Protein AF-A0A973ASZ9-F1 (afdb_monomer_lite)

Foldseek 3Di:
DEAELQLLADPDNDPVLVVSLVCLVCCCVVPVVDDYEAEHEDDPDAGDPVSHRPHDYFYDPHHDPRQVCCCVPPVDDDPCVRVPDDDD

Sequence (88 aa):
MAYSLEQCWHRGPGGTATSAIEIAKTMPVARPDVQLIGVAGRHKSKPELSYRPPINVHQLALRGPALYETSLLLGLPNIEWATGKVDL

Structure (mmCIF, N/CA/C/O backbone):
data_AF-A0A973ASZ9-F1
#
_entry.id   AF-A0A973ASZ9-F1
#
loop_
_atom_site.group_PDB
_atom_site.id
_atom_site.type_symbol
_atom_site.label_atom_id
_atom_site.label_alt_id
_atom_site.label_comp_id
_atom_site.label_asym_id
_atom_site.label_entity_id
_atom_site.label_seq_id
_atom_site.pdbx_PDB_ins_code
_atom_site.Cartn_x
_atom_site.Cartn_y
_atom_site.Cartn_z
_atom_site.occupancy
_atom_site.B_iso_or_equiv
_atom_site.auth_seq_id
_atom_site.auth_comp_id
_atom_site.auth_asym_id
_atom_site.auth_atom_id
_atom_site.pdbx_PDB_model_num
ATOM 1 N N . MET A 1 1 ? -9.272 -2.706 6.137 1.00 82.31 1 MET A N 1
ATOM 2 C CA . MET A 1 1 ? -9.188 -2.705 4.658 1.00 82.31 1 MET A CA 1
ATOM 3 C C . MET A 1 1 ? -7.736 -2.694 4.178 1.00 82.31 1 MET A C 1
ATOM 5 O O . MET A 1 1 ? -6.942 -1.867 4.625 1.00 82.31 1 MET A O 1
ATOM 9 N N . ALA A 1 2 ? -7.385 -3.592 3.255 1.00 85.31 2 ALA A N 1
ATOM 10 C CA . ALA A 1 2 ? -6.061 -3.629 2.634 1.00 85.31 2 ALA A CA 1
ATOM 11 C C . ALA A 1 2 ? -6.008 -2.761 1.371 1.00 85.31 2 ALA A C 1
ATOM 13 O O . ALA A 1 2 ? -6.944 -2.758 0.575 1.00 85.31 2 ALA A O 1
ATOM 14 N N . TYR A 1 3 ? -4.902 -2.045 1.175 1.00 88.50 3 TYR A N 1
ATOM 15 C CA . TYR A 1 3 ? -4.749 -1.092 0.081 1.00 88.50 3 TYR A CA 1
ATOM 16 C C . TYR A 1 3 ? -3.428 -1.280 -0.660 1.00 88.50 3 TYR A C 1
ATOM 18 O O . TYR A 1 3 ? -2.347 -1.181 -0.075 1.00 88.50 3 TYR A O 1
ATOM 26 N N . SER A 1 4 ? -3.522 -1.569 -1.960 1.00 89.44 4 SER A N 1
ATOM 27 C CA . SER A 1 4 ? -2.350 -1.832 -2.793 1.00 89.44 4 SER A CA 1
ATOM 28 C C . SER A 1 4 ? -1.585 -0.548 -3.105 1.00 89.44 4 SER A C 1
ATOM 30 O O . SER A 1 4 ? -2.131 0.401 -3.665 1.00 89.44 4 SER A O 1
ATOM 32 N N . LEU A 1 5 ? -0.293 -0.553 -2.783 1.00 90.69 5 LEU A N 1
ATOM 33 C CA . LEU A 1 5 ? 0.659 0.531 -3.035 1.00 90.69 5 LEU A CA 1
ATOM 34 C C . LEU A 1 5 ? 1.806 0.094 -3.961 1.00 90.69 5 LEU A C 1
ATOM 36 O O . LEU A 1 5 ? 2.833 0.767 -4.034 1.00 90.69 5 LEU A O 1
ATOM 40 N N . GLU A 1 6 ? 1.620 -1.003 -4.706 1.00 89.69 6 GLU A N 1
ATOM 41 C CA . GLU A 1 6 ? 2.620 -1.581 -5.623 1.00 89.69 6 GLU A CA 1
ATOM 42 C C . GLU A 1 6 ? 3.189 -0.552 -6.615 1.00 89.69 6 GLU A C 1
ATOM 44 O O . GLU A 1 6 ? 4.386 -0.546 -6.900 1.00 89.69 6 GLU A O 1
ATOM 49 N N . GLN A 1 7 ? 2.350 0.387 -7.067 1.00 88.88 7 GLN A N 1
ATOM 50 C CA . GLN A 1 7 ? 2.712 1.441 -8.022 1.00 88.88 7 GLN A CA 1
ATOM 51 C C . GLN A 1 7 ? 3.877 2.324 -7.544 1.00 88.88 7 GLN A C 1
ATOM 53 O O . GLN A 1 7 ? 4.595 2.887 -8.369 1.00 88.88 7 GLN A O 1
ATOM 58 N N . CYS A 1 8 ? 4.107 2.423 -6.229 1.00 88.31 8 CYS A N 1
ATOM 59 C CA . CYS A 1 8 ? 5.206 3.205 -5.655 1.00 88.31 8 CYS A CA 1
ATOM 60 C C . CYS A 1 8 ? 6.594 2.626 -5.988 1.00 88.31 8 CYS A C 1
ATOM 62 O O . CYS A 1 8 ? 7.592 3.338 -5.904 1.00 88.31 8 CYS A O 1
ATOM 64 N N . TRP A 1 9 ? 6.667 1.347 -6.370 1.00 89.50 9 TRP A N 1
ATOM 65 C CA . TRP A 1 9 ? 7.908 0.644 -6.714 1.00 89.50 9 TRP A CA 1
ATOM 66 C C . TRP A 1 9 ? 8.153 0.507 -8.220 1.00 89.50 9 TRP A C 1
ATOM 68 O O . TRP A 1 9 ? 9.119 -0.134 -8.640 1.00 89.50 9 TRP A O 1
ATOM 78 N N . HIS A 1 10 ? 7.305 1.102 -9.058 1.00 86.56 10 HIS A N 1
ATOM 79 C CA . HIS A 1 10 ? 7.506 1.079 -10.502 1.00 86.56 10 HIS A CA 1
ATOM 80 C C . HIS A 1 10 ? 8.665 1.994 -10.929 1.00 86.56 10 HIS A C 1
ATOM 82 O O . HIS A 1 10 ? 9.001 2.960 -10.257 1.00 86.56 10 HIS A O 1
ATOM 88 N N . ARG A 1 11 ? 9.295 1.698 -12.075 1.00 79.06 11 ARG A N 1
ATOM 89 C CA . ARG A 1 11 ? 10.460 2.453 -12.585 1.00 79.06 11 ARG A CA 1
ATOM 90 C C . ARG A 1 11 ? 10.131 3.903 -12.980 1.00 79.06 11 ARG A C 1
ATOM 92 O O . ARG A 1 11 ? 11.034 4.723 -13.077 1.00 79.06 11 ARG A O 1
ATOM 99 N N . GLY A 1 12 ? 8.856 4.206 -13.203 1.00 79.25 12 GLY A N 1
ATOM 100 C CA . GLY A 1 12 ? 8.333 5.557 -13.382 1.00 79.25 12 GLY A CA 1
ATOM 101 C C . GLY A 1 12 ? 6.993 5.661 -12.663 1.00 79.25 12 GLY A C 1
ATOM 102 O O . GLY A 1 12 ? 5.960 5.489 -13.313 1.00 79.25 12 GLY A O 1
ATOM 103 N N . PRO A 1 13 ? 6.985 5.846 -11.330 1.00 76.56 13 PRO A N 1
ATOM 104 C CA . PRO A 1 13 ? 5.751 6.023 -10.583 1.00 76.56 13 PRO A CA 1
ATOM 105 C C . PRO A 1 13 ? 5.081 7.300 -11.099 1.00 76.56 13 PRO A C 1
ATOM 107 O O . PRO A 1 13 ? 5.658 8.380 -11.042 1.00 76.56 13 PRO A O 1
ATOM 110 N N . GLY A 1 14 ? 3.913 7.155 -11.720 1.00 83.69 14 GLY A N 1
ATOM 111 C CA . GLY A 1 14 ? 3.169 8.268 -12.310 1.00 83.69 14 GLY A CA 1
ATOM 112 C C . GLY A 1 14 ? 2.048 8.756 -11.397 1.00 83.69 14 GLY A C 1
ATOM 113 O O . GLY A 1 14 ? 2.015 8.448 -10.205 1.00 83.69 14 GLY A O 1
ATOM 114 N N . GLY A 1 15 ? 1.064 9.443 -11.984 1.00 87.00 15 GLY A N 1
ATOM 115 C CA . GLY A 1 15 ? -0.087 9.987 -11.252 1.00 87.00 15 GLY A CA 1
ATOM 116 C C . GLY A 1 15 ? -0.811 8.961 -10.373 1.00 87.00 15 GLY A C 1
ATOM 117 O O . GLY A 1 15 ? -1.222 9.294 -9.270 1.00 87.00 15 GLY A O 1
ATOM 118 N N . THR A 1 16 ? -0.872 7.692 -10.785 1.00 87.62 16 THR A N 1
ATOM 119 C CA . THR A 1 16 ? -1.479 6.615 -9.988 1.00 87.62 16 THR A CA 1
ATOM 120 C C . THR A 1 16 ? -0.776 6.395 -8.647 1.00 87.62 16 THR A C 1
ATOM 122 O O . THR A 1 16 ? -1.443 6.174 -7.640 1.00 87.62 16 THR A O 1
ATOM 125 N N . ALA A 1 17 ? 0.559 6.474 -8.607 1.00 88.75 17 ALA A N 1
ATOM 126 C CA . ALA A 1 17 ? 1.308 6.340 -7.3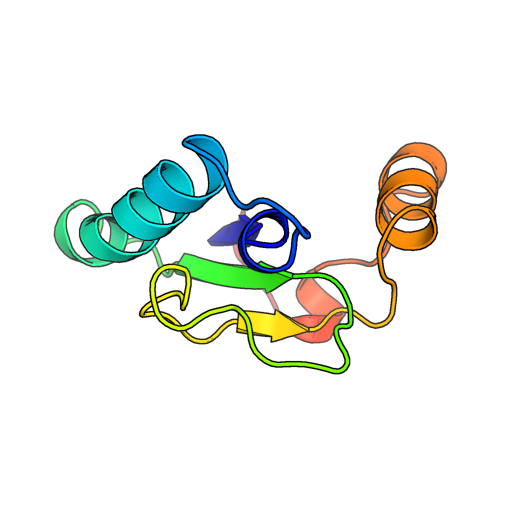59 1.00 88.75 17 ALA A CA 1
ATOM 127 C C . ALA A 1 17 ? 1.047 7.544 -6.442 1.00 88.75 17 ALA A C 1
ATOM 129 O O . ALA A 1 17 ? 0.791 7.367 -5.253 1.00 88.75 17 ALA A O 1
ATOM 130 N N . THR A 1 18 ? 1.026 8.756 -7.003 1.00 90.75 18 THR A N 1
ATOM 131 C CA . THR A 1 18 ? 0.692 9.979 -6.261 1.00 90.75 18 THR A CA 1
ATOM 132 C C . THR A 1 18 ? -0.719 9.917 -5.682 1.00 90.75 18 THR A C 1
ATOM 134 O O . THR A 1 18 ? -0.893 10.138 -4.487 1.00 90.75 18 THR A O 1
ATOM 137 N N . SER A 1 19 ? -1.721 9.553 -6.485 1.00 91.19 19 SER A N 1
ATOM 138 C CA . SER A 1 19 ? -3.103 9.412 -6.020 1.00 91.19 19 SER A CA 1
ATOM 139 C C . SER A 1 19 ? -3.229 8.363 -4.920 1.00 91.19 19 SER A C 1
ATOM 141 O O . SER A 1 19 ? -3.914 8.601 -3.929 1.00 91.19 19 SER A O 1
ATOM 143 N N . ALA A 1 20 ? -2.537 7.228 -5.053 1.00 91.19 20 ALA A N 1
ATOM 144 C CA . ALA A 1 20 ? -2.574 6.189 -4.034 1.00 91.19 20 ALA A CA 1
ATOM 145 C C . ALA A 1 20 ? -1.952 6.650 -2.706 1.00 91.19 20 ALA A C 1
ATOM 147 O O . ALA A 1 20 ? -2.481 6.372 -1.629 1.00 91.19 20 ALA A O 1
ATOM 148 N N . ILE A 1 21 ? -0.867 7.420 -2.769 1.00 92.69 21 ILE A N 1
ATOM 149 C CA . ILE A 1 21 ? -0.248 8.029 -1.589 1.00 92.69 21 ILE A CA 1
ATOM 150 C C . ILE A 1 21 ? -1.178 9.062 -0.946 1.00 92.69 21 ILE A C 1
ATOM 152 O O . ILE A 1 21 ? -1.306 9.072 0.276 1.00 92.69 21 ILE A O 1
ATOM 156 N N . GLU A 1 22 ? -1.845 9.906 -1.732 1.00 92.56 22 GLU A N 1
ATOM 157 C CA . GLU A 1 22 ? -2.798 10.890 -1.202 1.00 92.56 22 GLU A CA 1
ATOM 158 C C . GLU A 1 22 ? -4.002 10.221 -0.530 1.00 92.56 22 GLU A C 1
ATOM 160 O O . GLU A 1 22 ? -4.407 10.634 0.557 1.00 92.56 22 GLU A O 1
ATOM 165 N N . ILE A 1 23 ? -4.517 9.124 -1.091 1.00 91.44 23 ILE A N 1
ATOM 166 C CA . ILE A 1 23 ? -5.539 8.302 -0.425 1.00 91.44 23 ILE A CA 1
ATOM 167 C C . ILE A 1 23 ? -4.997 7.761 0.902 1.00 91.44 23 ILE A C 1
ATOM 169 O O . ILE A 1 23 ? -5.647 7.905 1.935 1.00 91.44 23 ILE A O 1
ATOM 173 N N . ALA A 1 24 ? -3.783 7.204 0.910 1.00 91.62 24 ALA A N 1
ATOM 174 C CA . ALA A 1 24 ? -3.165 6.694 2.131 1.00 91.62 24 ALA A CA 1
ATOM 175 C C . ALA A 1 24 ? -2.947 7.775 3.210 1.00 91.62 24 ALA A C 1
ATOM 177 O O . ALA A 1 24 ? -3.023 7.466 4.397 1.00 91.62 24 ALA A O 1
ATOM 178 N N . LYS A 1 25 ? -2.704 9.035 2.818 1.00 91.56 25 LYS A N 1
ATOM 179 C CA . LYS A 1 25 ? -2.596 10.185 3.736 1.00 91.56 25 LYS A CA 1
ATOM 180 C C . LYS A 1 25 ? -3.942 10.604 4.315 1.00 91.56 25 LYS A C 1
ATOM 182 O O . LYS A 1 25 ? -4.033 10.929 5.494 1.00 91.56 25 LYS A O 1
ATOM 187 N N . THR A 1 26 ? -4.962 10.664 3.466 1.00 92.94 26 THR A N 1
ATOM 188 C CA . THR A 1 26 ? -6.241 11.313 3.785 1.00 92.94 26 THR A CA 1
ATOM 189 C C . THR A 1 26 ? -7.247 10.366 4.418 1.00 92.94 26 THR A C 1
ATOM 191 O O . THR A 1 26 ? -8.031 10.796 5.262 1.00 92.94 26 THR A O 1
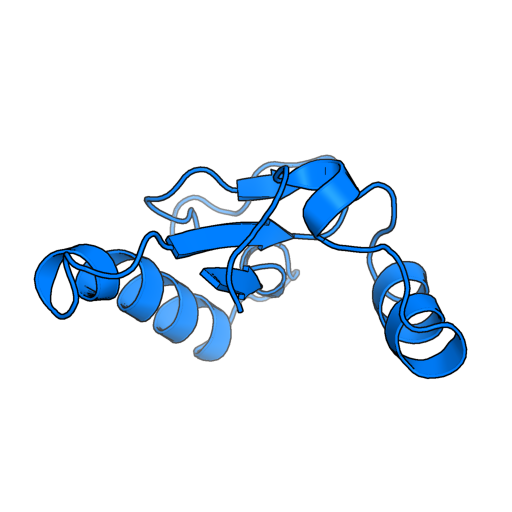ATOM 194 N N . MET A 1 27 ? -7.203 9.078 4.074 1.00 91.44 27 MET A N 1
ATOM 195 C CA . MET A 1 27 ? -8.163 8.083 4.551 1.00 91.44 27 MET A CA 1
ATOM 196 C C . MET A 1 27 ? -8.245 7.995 6.084 1.00 91.44 27 MET A C 1
ATOM 198 O O . MET A 1 27 ? -9.364 8.023 6.586 1.00 91.44 27 MET A O 1
ATOM 202 N N . PRO A 1 28 ? -7.136 7.978 6.854 1.00 88.75 28 PRO A N 1
ATOM 203 C CA . PRO A 1 28 ? -7.222 7.912 8.316 1.00 88.75 28 PRO A CA 1
ATOM 204 C C . PRO A 1 28 ? -7.948 9.109 8.947 1.00 88.75 28 PRO A C 1
ATOM 206 O O . PRO A 1 28 ? -8.505 8.990 10.033 1.00 88.75 28 PRO A O 1
ATOM 209 N N . VAL A 1 29 ? -7.941 10.265 8.273 1.00 91.19 29 VAL A N 1
ATOM 210 C CA . VAL A 1 29 ? -8.627 11.483 8.729 1.00 91.19 29 VAL A CA 1
ATOM 211 C C . VAL A 1 29 ? -10.081 11.496 8.259 1.00 91.19 29 VAL A C 1
ATOM 213 O O . VAL A 1 29 ? -10.975 11.839 9.025 1.00 91.19 29 VAL A O 1
ATOM 216 N N . ALA A 1 30 ? -10.326 11.121 7.003 1.00 91.69 30 ALA A N 1
ATOM 217 C CA . ALA A 1 30 ? -11.658 11.129 6.405 1.00 91.69 30 ALA A CA 1
ATOM 218 C C . ALA A 1 30 ? -12.556 9.994 6.925 1.00 91.69 30 ALA A C 1
ATOM 220 O O . ALA A 1 30 ? -13.774 10.151 6.987 1.00 91.69 30 ALA A O 1
ATOM 221 N N . ARG A 1 31 ? -11.959 8.849 7.268 1.00 90.06 31 ARG A N 1
ATOM 222 C CA . ARG A 1 31 ? -12.617 7.626 7.741 1.00 90.06 31 ARG A CA 1
ATOM 223 C C . ARG A 1 31 ? -11.809 7.010 8.885 1.00 90.06 31 ARG A C 1
ATOM 225 O O . ARG A 1 31 ? -11.157 5.984 8.694 1.00 90.06 31 ARG A O 1
ATOM 232 N N . PRO A 1 32 ? -11.831 7.627 10.080 1.00 87.19 32 PRO A N 1
ATOM 233 C CA . PRO A 1 32 ? -11.094 7.120 11.239 1.00 87.19 32 PRO A CA 1
ATOM 234 C C . PRO A 1 32 ? -11.618 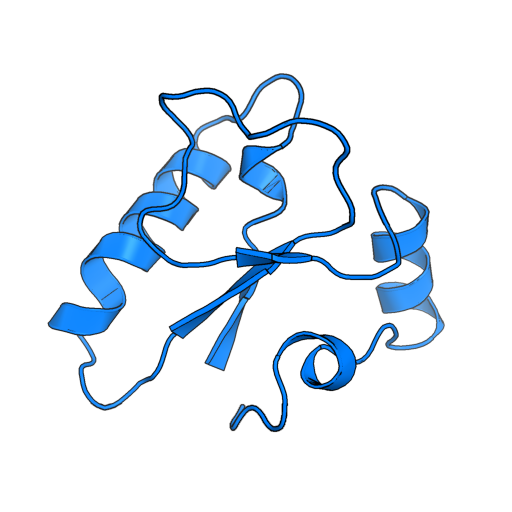5.760 11.725 1.00 87.19 32 PRO A C 1
ATOM 236 O O . PRO A 1 32 ? -10.924 5.053 12.448 1.00 87.19 32 PRO A O 1
ATOM 239 N N . ASP A 1 33 ? -12.830 5.384 11.311 1.00 88.00 33 ASP A N 1
ATOM 240 C CA . ASP A 1 33 ? -13.429 4.067 11.510 1.00 88.00 33 ASP A CA 1
ATOM 241 C C . ASP A 1 33 ? -12.762 2.963 10.671 1.00 88.00 33 ASP A C 1
ATOM 243 O O . ASP A 1 33 ? -12.928 1.780 10.964 1.00 88.00 33 ASP A O 1
ATOM 247 N N . VAL A 1 34 ? -11.991 3.327 9.642 1.00 85.69 34 VAL A N 1
ATOM 248 C CA . VAL A 1 34 ? -11.349 2.384 8.726 1.00 85.69 34 VAL A CA 1
ATOM 249 C C . VAL A 1 34 ? -9.846 2.335 8.977 1.00 85.69 34 VAL A C 1
ATOM 251 O O . VAL A 1 34 ? -9.107 3.282 8.704 1.00 85.69 34 VAL A O 1
ATOM 254 N N . GLN A 1 35 ? -9.354 1.170 9.400 1.00 86.25 35 GLN A N 1
ATOM 255 C CA . GLN A 1 35 ? -7.920 0.907 9.417 1.00 86.25 35 GLN A CA 1
ATOM 256 C C . GLN A 1 35 ? -7.435 0.555 8.005 1.00 86.25 35 GLN A C 1
ATOM 258 O O . GLN A 1 35 ? -7.783 -0.493 7.442 1.00 86.25 35 GLN A O 1
ATOM 263 N N . LEU A 1 36 ? -6.617 1.442 7.440 1.00 87.69 36 LEU A N 1
ATOM 264 C CA . LEU A 1 36 ? -5.962 1.234 6.156 1.00 87.69 36 LEU A CA 1
ATOM 265 C C . LEU A 1 36 ? -4.619 0.528 6.361 1.00 87.69 36 LEU A C 1
ATOM 267 O O . LEU A 1 36 ? -3.732 1.056 7.032 1.00 87.69 36 LEU A O 1
ATOM 271 N N . ILE A 1 37 ? -4.456 -0.648 5.757 1.00 89.31 37 ILE A N 1
ATOM 272 C CA . ILE A 1 37 ? -3.204 -1.410 5.799 1.00 89.31 37 ILE A CA 1
ATOM 273 C C . ILE A 1 37 ? -2.590 -1.410 4.401 1.00 89.31 37 ILE A C 1
ATOM 275 O O . ILE A 1 37 ? -3.194 -1.906 3.449 1.00 89.31 37 ILE A O 1
ATOM 279 N N . GLY A 1 38 ? -1.391 -0.842 4.266 1.00 90.44 38 GLY A N 1
ATOM 280 C CA . GLY A 1 38 ? -0.676 -0.811 2.996 1.00 90.44 38 GLY A CA 1
ATOM 281 C C . GLY A 1 38 ? -0.126 -2.188 2.638 1.00 90.44 38 GLY A C 1
ATOM 282 O O . GLY A 1 38 ? 0.477 -2.851 3.483 1.00 90.44 38 GLY A O 1
ATOM 283 N N . VAL A 1 39 ? -0.280 -2.602 1.381 1.00 90.25 39 VAL A N 1
ATOM 284 C CA . VAL A 1 39 ? 0.298 -3.849 0.862 1.00 90.25 39 VAL A CA 1
ATOM 285 C C . VAL A 1 39 ? 0.987 -3.629 -0.477 1.00 90.25 39 VAL A C 1
ATOM 287 O O . VAL A 1 39 ? 0.536 -2.839 -1.304 1.00 90.25 39 VAL A O 1
ATOM 290 N N . ALA A 1 40 ? 2.094 -4.325 -0.700 1.00 91.44 40 ALA A N 1
ATOM 291 C CA . ALA A 1 40 ? 2.798 -4.351 -1.977 1.00 91.44 40 ALA A CA 1
ATOM 292 C C . ALA A 1 40 ? 3.455 -5.721 -2.186 1.00 91.44 40 ALA A C 1
ATOM 294 O O . ALA A 1 40 ? 3.636 -6.490 -1.241 1.00 91.44 40 ALA A O 1
ATOM 295 N N . GLY A 1 41 ? 3.814 -6.034 -3.426 1.00 89.38 41 GLY A N 1
ATOM 296 C CA . GLY A 1 41 ? 4.653 -7.178 -3.757 1.00 89.38 41 GLY A CA 1
ATOM 297 C C . GLY A 1 41 ? 6.040 -7.075 -3.129 1.00 89.38 41 GLY A C 1
ATOM 298 O O . GLY A 1 41 ? 6.405 -6.058 -2.549 1.00 89.38 41 GLY A O 1
ATOM 299 N N . ARG A 1 42 ? 6.839 -8.138 -3.244 1.00 89.19 42 ARG A N 1
ATOM 300 C CA . ARG A 1 42 ? 8.193 -8.164 -2.682 1.00 89.19 42 ARG A CA 1
ATOM 301 C C . ARG A 1 42 ? 9.170 -7.323 -3.492 1.00 89.19 42 ARG A C 1
ATOM 303 O O . ARG A 1 42 ? 9.564 -7.715 -4.596 1.00 89.19 42 ARG A O 1
ATOM 310 N N . HIS A 1 43 ? 9.696 -6.268 -2.880 1.00 87.88 43 HIS A N 1
ATOM 311 C CA . HIS A 1 43 ? 10.708 -5.406 -3.487 1.00 87.88 43 HIS A CA 1
ATOM 312 C C . HIS A 1 43 ? 12.041 -5.451 -2.741 1.00 87.88 43 HIS A C 1
ATOM 314 O O . HIS A 1 43 ? 12.099 -5.570 -1.521 1.00 87.88 43 HIS A O 1
ATOM 320 N N . LYS A 1 44 ? 13.146 -5.376 -3.495 1.00 84.06 44 LYS A N 1
ATOM 321 C CA . LYS A 1 44 ? 14.510 -5.363 -2.930 1.00 84.06 44 LYS A CA 1
ATOM 322 C C . LYS A 1 44 ? 14.940 -3.974 -2.459 1.00 84.06 44 LYS A C 1
ATOM 324 O O . LYS A 1 44 ? 15.779 -3.860 -1.573 1.00 84.06 44 LYS A O 1
ATOM 329 N N . SER A 1 45 ? 14.404 -2.930 -3.082 1.00 85.56 45 SER A N 1
ATOM 330 C CA . SER A 1 45 ? 14.718 -1.533 -2.795 1.00 85.56 45 SER A CA 1
ATOM 331 C C . SER A 1 45 ? 13.526 -0.839 -2.152 1.00 85.56 45 SER A C 1
ATOM 333 O O . SER A 1 45 ? 12.375 -1.229 -2.345 1.00 85.56 45 SER A O 1
ATOM 335 N N . LYS A 1 46 ? 13.802 0.224 -1.396 1.00 85.69 46 LYS A N 1
ATOM 336 C CA . LYS A 1 46 ? 12.761 1.170 -0.984 1.00 85.69 46 LYS A CA 1
ATOM 337 C C . LYS A 1 46 ? 12.260 1.941 -2.217 1.00 85.69 46 LYS A C 1
ATOM 339 O O . LYS A 1 46 ? 13.043 2.110 -3.156 1.00 85.69 46 LYS A O 1
ATOM 344 N N . PRO A 1 47 ? 11.008 2.424 -2.208 1.00 86.25 47 PRO A N 1
ATOM 345 C CA . PRO A 1 47 ? 10.533 3.302 -3.259 1.00 86.25 47 PRO A CA 1
ATOM 346 C C . PRO A 1 47 ? 11.290 4.634 -3.192 1.00 86.25 47 PRO A C 1
ATOM 348 O O . PRO A 1 47 ? 11.875 4.999 -2.154 1.00 86.25 47 PRO A O 1
ATOM 351 N N . GLU A 1 48 ? 11.310 5.334 -4.323 1.00 86.62 48 GLU A N 1
ATOM 352 C CA . GLU A 1 48 ? 11.918 6.656 -4.446 1.00 86.62 48 GLU A CA 1
ATOM 353 C C . GLU A 1 48 ? 11.294 7.623 -3.428 1.00 86.62 48 GLU A C 1
ATOM 355 O O . GLU A 1 48 ? 10.134 7.469 -3.048 1.00 86.62 48 GLU A O 1
ATOM 360 N N . LEU A 1 49 ? 12.074 8.591 -2.933 1.00 84.50 49 LEU A N 1
ATOM 361 C CA . LEU A 1 49 ? 11.695 9.405 -1.772 1.00 84.50 49 LEU A CA 1
ATOM 362 C C . LEU A 1 49 ? 10.322 10.080 -1.945 1.00 84.50 49 LEU A C 1
ATOM 364 O O . LEU A 1 49 ? 9.512 10.042 -1.022 1.00 84.50 49 LEU A O 1
ATOM 368 N N . SER A 1 50 ? 10.051 10.617 -3.137 1.00 86.00 50 SER A N 1
ATOM 369 C CA . SER A 1 50 ? 8.795 11.294 -3.490 1.00 86.00 50 SER A CA 1
ATOM 370 C C . SER A 1 50 ? 7.576 10.369 -3.498 1.00 86.00 50 SER A C 1
ATOM 372 O O . SER A 1 50 ? 6.450 10.842 -3.374 1.00 86.00 50 SER A O 1
ATOM 374 N N . TYR A 1 51 ? 7.797 9.059 -3.618 1.00 87.19 51 TYR A N 1
ATOM 375 C CA . TYR A 1 51 ? 6.755 8.039 -3.697 1.00 87.19 51 TYR A CA 1
ATOM 376 C C . TYR A 1 51 ? 6.743 7.116 -2.478 1.00 87.19 51 TYR A C 1
ATOM 378 O O . TYR A 1 51 ? 6.187 6.022 -2.532 1.00 87.19 51 TYR A O 1
ATOM 386 N N . ARG A 1 52 ? 7.359 7.521 -1.361 1.00 88.06 52 ARG A N 1
ATOM 387 C CA . ARG A 1 52 ? 7.269 6.757 -0.115 1.00 88.06 52 ARG A CA 1
ATOM 388 C C . ARG A 1 52 ? 5.884 6.923 0.508 1.00 88.06 52 ARG A C 1
ATOM 390 O O . ARG A 1 52 ? 5.520 8.046 0.861 1.00 88.06 52 ARG A O 1
ATOM 397 N N . PRO A 1 53 ? 5.129 5.828 0.700 1.00 87.50 53 PRO A N 1
ATOM 398 C CA . PRO A 1 53 ? 3.863 5.906 1.406 1.00 87.50 53 PRO A CA 1
ATOM 399 C C . PRO A 1 53 ? 4.079 6.339 2.864 1.00 87.50 53 PRO A C 1
ATOM 401 O O . PRO A 1 53 ? 5.062 5.924 3.481 1.00 87.50 53 PRO A O 1
ATOM 404 N N . PRO A 1 54 ? 3.168 7.141 3.436 1.00 86.75 54 PRO A N 1
ATOM 405 C CA . PRO A 1 54 ? 3.240 7.579 4.833 1.00 86.75 54 PRO A CA 1
ATOM 406 C C . PRO A 1 54 ? 2.765 6.500 5.819 1.00 86.75 54 PRO A C 1
ATOM 408 O O . PRO A 1 54 ? 2.842 6.696 7.028 1.00 86.75 54 PRO A O 1
ATOM 411 N N . ILE A 1 55 ? 2.243 5.383 5.306 1.00 87.06 55 ILE A N 1
ATOM 412 C CA . ILE A 1 55 ? 1.767 4.240 6.083 1.00 87.06 55 ILE A CA 1
ATOM 413 C C . ILE A 1 55 ? 2.742 3.071 5.953 1.00 87.06 55 ILE A C 1
ATOM 415 O O . ILE A 1 55 ? 3.443 2.939 4.946 1.00 87.06 55 ILE A O 1
ATOM 419 N N . ASN A 1 56 ? 2.757 2.190 6.954 1.00 86.94 56 ASN A N 1
ATOM 420 C CA . ASN A 1 56 ? 3.502 0.939 6.857 1.00 86.94 56 ASN A CA 1
ATOM 421 C C . ASN A 1 56 ? 2.925 0.068 5.734 1.00 86.94 56 ASN A C 1
ATOM 423 O O . ASN A 1 56 ? 1.711 -0.119 5.635 1.00 86.94 56 ASN A O 1
ATOM 427 N N . VAL A 1 57 ? 3.817 -0.466 4.897 1.00 89.88 57 VAL A N 1
ATOM 428 C CA . VAL A 1 57 ? 3.461 -1.326 3.766 1.00 89.88 57 VAL A CA 1
ATOM 429 C C . VAL A 1 57 ? 3.995 -2.730 4.010 1.00 89.88 57 VAL A C 1
ATOM 431 O O . VAL A 1 57 ? 5.208 -2.943 4.050 1.00 89.88 57 VAL A O 1
ATOM 434 N N . HIS A 1 58 ? 3.087 -3.691 4.135 1.00 90.00 58 HIS A N 1
ATOM 435 C CA . HIS A 1 58 ? 3.412 -5.106 4.238 1.00 90.00 58 HIS A CA 1
ATOM 436 C C . HIS A 1 58 ? 3.796 -5.659 2.865 1.00 90.00 58 HIS A C 1
ATOM 438 O O . HIS A 1 58 ? 3.142 -5.389 1.857 1.00 90.00 58 HIS A O 1
ATOM 444 N N . GLN A 1 59 ? 4.882 -6.425 2.826 1.00 89.44 59 GLN A N 1
ATOM 445 C CA . GLN A 1 59 ? 5.407 -7.009 1.597 1.00 89.44 59 GLN A CA 1
ATOM 446 C C . GLN A 1 59 ? 4.893 -8.444 1.455 1.00 89.44 59 GLN A C 1
ATOM 448 O O . GLN A 1 59 ? 5.110 -9.279 2.333 1.00 89.44 59 GLN A O 1
ATOM 453 N N . LEU A 1 60 ? 4.236 -8.735 0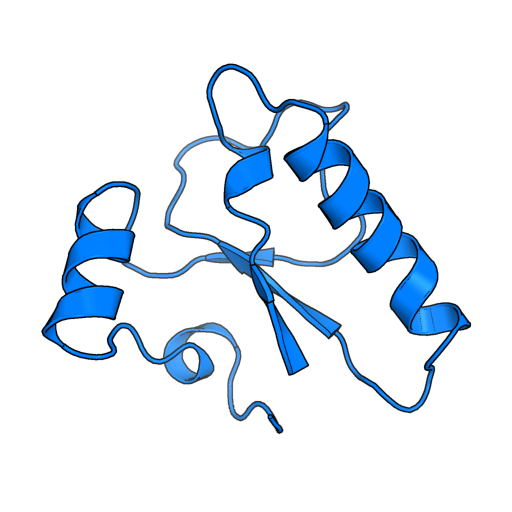.338 1.00 88.56 60 LEU A N 1
ATOM 454 C CA . LEU A 1 60 ? 3.815 -10.080 -0.043 1.00 88.56 60 LEU A CA 1
ATOM 455 C C . LEU A 1 60 ? 5.032 -10.914 -0.474 1.00 88.56 60 LEU A C 1
ATOM 457 O O . LEU A 1 60 ? 6.094 -10.378 -0.777 1.00 88.56 60 LEU A O 1
ATOM 461 N N . ALA A 1 61 ? 4.894 -12.241 -0.540 1.00 84.81 61 ALA A N 1
ATOM 462 C CA . ALA A 1 61 ? 5.990 -13.119 -0.972 1.00 84.81 61 ALA A CA 1
ATOM 463 C C . ALA A 1 61 ? 6.294 -13.006 -2.482 1.00 84.81 61 ALA A C 1
ATOM 465 O O . ALA A 1 61 ? 7.450 -13.149 -2.910 1.00 84.81 61 ALA A O 1
ATOM 466 N N . LEU A 1 62 ? 5.247 -12.743 -3.273 1.00 85.56 62 LEU A N 1
ATOM 467 C CA . LEU A 1 62 ? 5.270 -12.617 -4.731 1.00 85.56 62 LEU A CA 1
ATOM 468 C C . LEU A 1 62 ? 5.508 -11.166 -5.167 1.00 85.56 62 LEU A C 1
ATOM 470 O O . LEU A 1 62 ? 5.303 -10.232 -4.398 1.00 85.56 62 LEU A O 1
ATOM 474 N N . ARG A 1 63 ? 5.968 -10.976 -6.406 1.00 85.75 63 ARG A N 1
ATOM 475 C CA . ARG A 1 63 ? 6.336 -9.669 -6.974 1.00 85.75 63 ARG A CA 1
ATOM 476 C C . ARG A 1 63 ? 6.012 -9.605 -8.462 1.00 85.75 63 ARG A C 1
ATOM 478 O O . ARG A 1 63 ? 6.078 -10.641 -9.128 1.00 85.75 63 ARG A O 1
ATOM 485 N N . GLY A 1 64 ? 5.771 -8.404 -8.989 1.00 83.94 64 GLY A N 1
ATOM 486 C CA . GLY A 1 64 ? 5.668 -8.168 -10.433 1.00 83.94 64 GLY A CA 1
ATOM 487 C C . GLY A 1 64 ? 4.671 -9.112 -11.129 1.00 83.94 64 GLY A C 1
ATOM 488 O O . GLY A 1 64 ? 3.602 -9.352 -10.571 1.00 83.94 64 GLY A O 1
ATOM 489 N N . PRO A 1 65 ? 5.003 -9.688 -12.303 1.00 83.12 65 PRO A N 1
ATOM 490 C CA . PRO A 1 65 ? 4.082 -10.546 -13.057 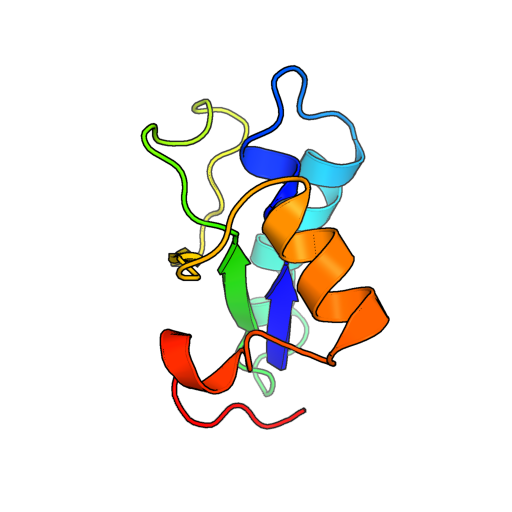1.00 83.12 65 PRO A CA 1
ATOM 491 C C . PRO A 1 65 ? 3.525 -11.716 -12.245 1.00 83.12 65 PRO A C 1
ATOM 493 O O . PRO A 1 65 ? 2.326 -11.949 -12.269 1.00 83.12 65 PRO A O 1
ATOM 496 N N . ALA A 1 66 ? 4.357 -12.372 -11.429 1.00 81.44 66 ALA A N 1
ATOM 497 C CA . ALA A 1 66 ? 3.912 -13.486 -10.596 1.00 81.44 66 ALA A CA 1
ATOM 498 C C . ALA A 1 66 ? 2.845 -13.061 -9.578 1.00 81.44 66 ALA A C 1
ATOM 500 O O . ALA A 1 66 ? 1.934 -13.829 -9.302 1.00 81.44 66 ALA A O 1
ATOM 501 N N . LEU A 1 67 ? 2.923 -11.845 -9.027 1.00 83.69 67 LEU A N 1
ATOM 502 C CA . LEU A 1 67 ? 1.876 -11.334 -8.139 1.00 83.69 67 LEU A CA 1
ATOM 503 C C . LEU A 1 67 ? 0.551 -11.157 -8.894 1.00 83.69 67 LEU A C 1
ATOM 505 O O . LEU A 1 67 ? -0.489 -11.584 -8.400 1.00 83.69 67 LEU A O 1
ATOM 509 N N . TYR A 1 68 ? 0.592 -10.561 -10.086 1.00 82.25 68 TYR A N 1
ATOM 510 C CA . TYR A 1 68 ? -0.606 -10.315 -10.890 1.00 82.25 68 TYR A CA 1
ATOM 511 C C . TYR A 1 68 ? -1.228 -11.610 -11.415 1.00 82.25 68 TYR A C 1
ATOM 513 O O . TYR A 1 68 ? -2.424 -11.821 -11.251 1.00 82.25 68 TYR A O 1
ATOM 521 N N . GLU A 1 69 ? -0.423 -12.495 -11.996 1.00 85.81 69 GLU A N 1
ATOM 522 C CA . GLU A 1 69 ? -0.889 -13.757 -12.571 1.00 85.81 69 GLU A CA 1
ATOM 523 C C . GLU A 1 69 ? -1.447 -14.689 -11.498 1.00 85.81 69 GLU A C 1
ATOM 525 O O . GLU A 1 69 ? -2.531 -15.232 -11.669 1.00 85.81 69 GLU A O 1
ATOM 530 N N . THR A 1 70 ? -0.770 -14.830 -10.355 1.00 81.50 70 THR A N 1
ATOM 531 C CA . THR A 1 70 ? -1.270 -15.680 -9.260 1.00 81.50 70 THR A CA 1
ATOM 532 C C . THR A 1 70 ? -2.565 -15.111 -8.670 1.00 81.50 70 THR A C 1
ATOM 534 O O . THR A 1 70 ? -3.470 -15.870 -8.327 1.00 81.50 70 THR A O 1
ATOM 537 N N . SER A 1 71 ? -2.694 -13.782 -8.609 1.00 83.12 71 SER A N 1
ATOM 538 C CA . SER A 1 71 ? -3.912 -13.131 -8.116 1.00 83.12 71 SER A CA 1
ATOM 539 C C . SER A 1 71 ? -5.079 -13.362 -9.071 1.00 83.12 71 SER A C 1
ATOM 541 O O . SER A 1 71 ? -6.152 -13.783 -8.648 1.00 83.12 71 SER A O 1
ATOM 543 N N . LEU A 1 72 ? -4.841 -13.186 -10.372 1.00 84.75 72 LEU A N 1
ATOM 544 C CA . LEU A 1 72 ? -5.849 -13.373 -11.413 1.00 84.75 72 LEU A CA 1
ATOM 545 C C . LEU A 1 72 ? -6.258 -14.839 -11.593 1.00 84.75 72 LEU A C 1
ATOM 547 O O . LEU A 1 72 ? -7.434 -15.118 -11.805 1.00 84.75 72 LEU A O 1
ATOM 551 N N . LEU A 1 73 ? -5.301 -15.767 -11.539 1.00 85.88 73 LEU A N 1
ATOM 552 C CA . LEU A 1 73 ? -5.534 -17.177 -11.862 1.00 85.88 73 LEU A CA 1
ATOM 553 C C . LEU A 1 73 ? -5.939 -18.010 -10.646 1.00 85.88 73 LEU A C 1
ATOM 555 O O . LEU A 1 73 ? -6.697 -18.965 -10.790 1.00 85.88 73 LEU A O 1
ATOM 559 N N . LEU A 1 74 ? -5.410 -17.685 -9.465 1.00 80.88 74 LEU A N 1
ATOM 560 C CA . LEU A 1 74 ? -5.540 -18.513 -8.263 1.00 80.88 74 LEU A CA 1
ATOM 561 C C . LEU A 1 74 ? -6.162 -17.762 -7.077 1.00 80.88 74 LEU A C 1
ATOM 563 O O . LEU A 1 74 ? -6.378 -18.376 -6.037 1.00 80.88 74 LEU A O 1
ATOM 567 N N . GLY A 1 75 ? -6.427 -16.454 -7.193 1.00 78.12 75 GLY A N 1
ATOM 568 C CA . GLY A 1 75 ? -6.909 -15.636 -6.072 1.00 78.12 75 GLY A CA 1
ATOM 569 C C . GLY A 1 75 ? -5.876 -15.473 -4.949 1.00 78.12 75 GLY A C 1
ATOM 570 O O . GLY A 1 75 ? -6.241 -15.252 -3.796 1.00 78.12 75 GLY A O 1
ATOM 571 N N . LEU A 1 76 ? -4.585 -15.630 -5.263 1.00 78.62 76 LEU A N 1
ATOM 572 C CA . LEU A 1 76 ? -3.474 -15.650 -4.305 1.00 78.62 76 LEU A CA 1
ATOM 573 C C . LEU A 1 76 ? -2.406 -14.592 -4.647 1.00 78.62 76 LEU A C 1
ATOM 575 O O . LEU A 1 76 ? -2.265 -14.212 -5.802 1.00 78.62 76 LEU A O 1
ATOM 579 N N . PRO A 1 77 ? -1.578 -14.139 -3.688 1.00 67.38 77 PRO A N 1
ATOM 580 C CA . PRO A 1 77 ? -1.512 -14.570 -2.296 1.00 67.38 77 PRO A CA 1
ATOM 581 C C . PRO A 1 77 ? -2.620 -13.916 -1.468 1.00 67.38 77 PRO A C 1
ATOM 583 O O . PRO A 1 77 ? -2.958 -12.755 -1.694 1.00 67.38 77 PRO A O 1
ATOM 586 N N . ASN A 1 78 ? -3.163 -14.649 -0.491 1.00 77.19 78 ASN A N 1
ATOM 587 C CA . ASN A 1 78 ? -4.127 -14.056 0.429 1.00 77.19 78 ASN A CA 1
ATOM 588 C C . ASN A 1 78 ? -3.423 -12.936 1.210 1.00 77.19 78 ASN A C 1
ATOM 590 O O . ASN A 1 78 ? -2.376 -13.154 1.826 1.00 77.19 78 ASN A O 1
ATOM 594 N N . ILE A 1 79 ? -3.993 -11.734 1.154 1.00 75.69 79 ILE A N 1
ATOM 595 C CA . ILE A 1 79 ? -3.449 -10.541 1.798 1.00 75.69 79 ILE A CA 1
ATOM 596 C C . ILE A 1 79 ? -3.277 -10.769 3.305 1.00 75.69 79 ILE A C 1
ATOM 598 O O . ILE A 1 79 ? -2.265 -10.358 3.876 1.00 75.69 79 ILE A O 1
ATOM 602 N N . GLU A 1 80 ? -4.190 -11.527 3.916 1.00 77.94 80 GLU A N 1
ATOM 603 C CA . GLU A 1 80 ? -4.165 -11.837 5.344 1.00 77.94 80 GLU A CA 1
ATOM 604 C C . GLU A 1 80 ? -2.894 -12.573 5.788 1.00 77.94 80 GLU A C 1
ATOM 606 O O . GLU A 1 80 ? -2.502 -12.487 6.951 1.00 77.94 80 GLU A O 1
ATOM 611 N N . TRP A 1 81 ? -2.193 -13.249 4.872 1.00 77.50 81 TRP A N 1
ATOM 612 C CA . TRP A 1 81 ? -0.912 -13.889 5.176 1.00 77.50 81 TRP A CA 1
ATOM 613 C C . TRP A 1 81 ? 0.200 -12.886 5.495 1.00 77.50 81 TRP A C 1
ATOM 615 O O . TRP A 1 81 ? 1.131 -13.227 6.220 1.00 77.50 81 TRP A O 1
ATOM 625 N N . ALA A 1 82 ? 0.126 -11.665 4.960 1.00 75.44 82 ALA A N 1
ATOM 626 C CA . ALA A 1 82 ? 1.117 -10.621 5.210 1.00 75.44 82 ALA A CA 1
ATOM 627 C C . ALA A 1 82 ? 0.648 -9.581 6.233 1.00 75.44 82 ALA A C 1
ATOM 629 O O . ALA A 1 82 ? 1.486 -8.959 6.889 1.00 75.44 82 ALA A O 1
ATOM 630 N N . THR A 1 83 ? -0.664 -9.381 6.366 1.00 70.38 83 THR A N 1
ATOM 631 C CA . THR A 1 83 ? -1.257 -8.316 7.190 1.00 70.38 83 THR A CA 1
ATOM 632 C C . THR A 1 83 ? -1.946 -8.811 8.462 1.00 70.38 83 THR A C 1
ATOM 634 O O . THR A 1 83 ? -2.286 -7.988 9.305 1.00 70.38 83 THR A O 1
ATOM 637 N N . GLY A 1 84 ? -2.164 -10.122 8.623 1.00 73.06 84 GLY A N 1
ATOM 638 C CA . GLY A 1 84 ? -3.131 -10.654 9.592 1.00 73.06 84 GLY A CA 1
ATOM 639 C C . GLY A 1 84 ? -4.575 -10.490 9.096 1.00 73.06 84 GLY A C 1
ATOM 640 O O . GLY A 1 84 ? -4.775 -10.018 7.978 1.00 73.06 84 GLY A O 1
ATOM 641 N N . LYS A 1 85 ? -5.577 -10.883 9.903 1.00 72.69 85 LYS A N 1
ATOM 642 C CA . LYS A 1 85 ? -7.004 -10.740 9.540 1.00 72.69 85 LYS A CA 1
ATOM 643 C C . LYS A 1 85 ? -7.311 -9.301 9.131 1.00 72.69 85 LYS A C 1
ATOM 645 O O . LYS A 1 85 ? -7.009 -8.376 9.884 1.00 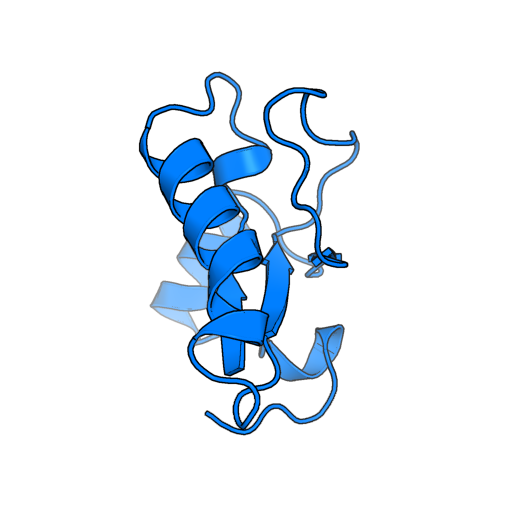72.69 85 LYS A O 1
ATOM 650 N N . VAL A 1 86 ? -7.917 -9.128 7.960 1.00 69.94 86 VAL A N 1
ATOM 651 C CA . VAL A 1 86 ? -8.344 -7.816 7.466 1.00 69.94 86 VAL A CA 1
ATOM 652 C C . VAL A 1 86 ? -9.831 -7.877 7.195 1.00 69.94 86 VAL A C 1
ATOM 654 O O . VAL A 1 86 ? -10.263 -8.620 6.320 1.00 69.94 86 VAL A O 1
ATOM 657 N N . ASP A 1 87 ? -10.600 -7.053 7.899 1.00 62.31 87 ASP A N 1
ATOM 658 C CA . ASP A 1 87 ? -11.997 -6.838 7.539 1.00 62.31 87 ASP A CA 1
ATOM 659 C C . ASP A 1 87 ? -12.044 -6.101 6.184 1.00 62.31 87 ASP A C 1
ATOM 661 O O . ASP A 1 87 ? -11.411 -5.039 6.011 1.00 62.31 87 ASP A O 1
ATOM 665 N N . LEU A 1 88 ? -12.704 -6.745 5.213 1.00 54.97 88 LEU A N 1
ATOM 666 C CA . LEU A 1 88 ? -12.968 -6.245 3.859 1.00 54.97 88 LEU A CA 1
ATOM 667 C C . LEU A 1 88 ? -14.110 -5.230 3.872 1.00 54.97 88 LEU A C 1
ATOM 669 O O . LEU A 1 88 ? -15.190 -5.569 4.403 1.00 54.97 88 LEU A O 1
#

pLDDT: mean 84.85, std 6.87, range [54.97, 92.94]

Radius of gyration: 12.89 Å; chains: 1; bounding box: 28×30×25 Å

Secondary structure (DSSP, 8-state):
-EEE-GGGGSSS--HHHHHHHHHHHHHHHH-TTS--EEEE---SSPPPGGG--SS-EEEPS--HHHHHHHHHHH--S-THHHHSS---